Protein AF-A0A9E7G9I6-F1 (afdb_monomer_lite)

Structure (mmCIF, N/CA/C/O backbone):
data_AF-A0A9E7G9I6-F1
#
_entry.id   AF-A0A9E7G9I6-F1
#
loop_
_atom_site.group_PDB
_atom_site.id
_atom_site.type_symbol
_atom_site.label_atom_id
_atom_site.label_alt_id
_atom_site.label_comp_id
_atom_site.label_asym_id
_atom_site.label_entity_id
_atom_site.label_seq_id
_atom_site.pdbx_PDB_ins_code
_atom_site.Cartn_x
_atom_site.Cartn_y
_atom_site.Cartn_z
_atom_site.occupancy
_atom_site.B_iso_or_equiv
_atom_site.auth_seq_id
_atom_site.auth_comp_id
_atom_site.auth_asym_id
_atom_site.auth_atom_id
_atom_site.pdbx_PDB_model_num
ATOM 1 N N . MET A 1 1 ? 8.218 13.239 33.095 1.00 57.09 1 MET A N 1
ATOM 2 C CA . MET A 1 1 ? 8.098 11.981 32.324 1.00 57.09 1 MET A CA 1
ATOM 3 C C . MET A 1 1 ? 6.990 12.183 31.301 1.00 57.09 1 MET A C 1
ATOM 5 O O . MET A 1 1 ? 6.052 12.903 31.607 1.00 57.09 1 MET A O 1
ATOM 9 N N . SER A 1 2 ? 7.230 11.782 30.052 1.00 72.44 2 SER A N 1
ATOM 10 C CA . SER A 1 2 ? 6.748 12.496 28.858 1.00 72.44 2 SER A CA 1
ATOM 11 C C . SER A 1 2 ? 5.314 12.142 28.447 1.00 72.44 2 SER A C 1
ATOM 13 O O . SER A 1 2 ? 5.085 11.050 27.937 1.00 72.44 2 SER A O 1
ATOM 15 N N . LEU A 1 3 ? 4.408 13.125 28.544 1.00 90.81 3 LEU A N 1
ATOM 16 C CA . LEU A 1 3 ? 3.012 13.087 28.070 1.00 90.81 3 LEU A CA 1
ATOM 17 C C . LEU A 1 3 ? 2.861 12.577 26.622 1.00 90.81 3 LEU A C 1
ATOM 19 O O . LEU A 1 3 ? 1.809 12.074 26.246 1.00 90.81 3 LEU A O 1
ATOM 23 N N . LEU A 1 4 ? 3.902 12.708 25.794 1.00 94.31 4 LEU A N 1
ATOM 24 C CA . LEU A 1 4 ? 3.872 12.282 24.396 1.00 94.31 4 LEU A CA 1
ATOM 25 C C . LEU A 1 4 ? 3.941 10.756 24.239 1.00 94.31 4 LEU A C 1
ATOM 27 O O . LEU A 1 4 ? 3.264 10.199 23.379 1.00 94.31 4 LEU A O 1
ATOM 31 N N . ALA A 1 5 ? 4.750 10.078 25.056 1.00 94.31 5 ALA A N 1
ATOM 32 C CA . ALA A 1 5 ? 4.896 8.625 24.968 1.00 94.31 5 ALA A CA 1
ATOM 33 C C . ALA A 1 5 ? 3.604 7.913 25.387 1.00 94.31 5 ALA A C 1
ATOM 35 O O . ALA A 1 5 ? 3.249 6.892 24.802 1.00 94.31 5 ALA A O 1
ATOM 36 N N . ASP A 1 6 ? 2.883 8.484 26.349 1.00 94.75 6 ASP A N 1
ATOM 37 C CA . ASP A 1 6 ? 1.607 7.948 26.820 1.00 94.75 6 ASP A CA 1
ATOM 38 C C . ASP A 1 6 ? 0.541 7.993 25.713 1.00 94.75 6 ASP A C 1
ATOM 40 O O . ASP A 1 6 ? -0.211 7.038 25.537 1.00 94.75 6 ASP A O 1
ATOM 44 N N . LEU A 1 7 ? 0.521 9.064 24.909 1.00 94.44 7 LEU A N 1
ATOM 45 C CA . LEU A 1 7 ? -0.386 9.188 23.763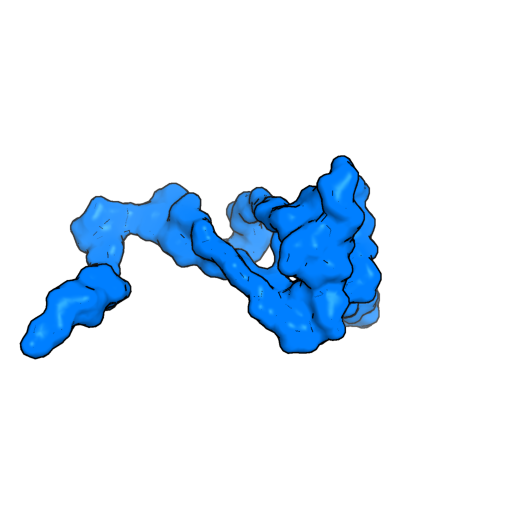 1.00 94.44 7 LEU A CA 1
ATOM 46 C C . LEU A 1 7 ? -0.039 8.211 22.635 1.00 94.44 7 LEU A C 1
ATOM 48 O O . LEU A 1 7 ? -0.935 7.609 22.049 1.00 94.44 7 LEU A O 1
ATOM 52 N N . ILE A 1 8 ? 1.251 8.043 22.331 1.00 95.88 8 ILE A N 1
ATOM 53 C CA . ILE A 1 8 ? 1.714 7.131 21.271 1.00 95.88 8 ILE A CA 1
ATOM 54 C C . ILE A 1 8 ? 1.391 5.672 21.618 1.00 95.88 8 ILE A C 1
ATOM 56 O O . ILE A 1 8 ? 1.021 4.900 20.739 1.00 95.88 8 ILE A O 1
ATOM 60 N N . ASN A 1 9 ? 1.509 5.298 22.893 1.00 95.38 9 ASN A N 1
ATOM 61 C CA . ASN A 1 9 ? 1.308 3.925 23.360 1.00 95.38 9 ASN A CA 1
ATOM 62 C C . ASN A 1 9 ? -0.131 3.634 23.812 1.00 95.38 9 ASN A C 1
ATOM 64 O O . ASN A 1 9 ? -0.372 2.643 24.506 1.00 95.38 9 ASN A O 1
ATOM 68 N N . LEU A 1 10 ? -1.092 4.487 23.450 1.00 95.62 10 LEU A N 1
ATOM 69 C CA . LEU A 1 10 ? -2.483 4.281 23.819 1.00 95.62 10 LEU A CA 1
ATOM 70 C C . LEU A 1 10 ? -2.998 2.962 23.226 1.00 95.62 10 LEU A C 1
ATOM 72 O O . LEU A 1 10 ? -2.999 2.765 22.009 1.00 95.62 10 LEU A O 1
ATOM 76 N N . ASN A 1 11 ? -3.484 2.065 24.084 1.00 96.94 11 ASN A N 1
ATOM 77 C CA . ASN A 1 11 ? -4.118 0.840 23.620 1.00 96.94 11 ASN A CA 1
ATOM 78 C C . ASN A 1 11 ? -5.513 1.148 23.053 1.00 96.94 11 ASN A C 1
ATOM 80 O O . ASN A 1 11 ? -6.477 1.295 23.799 1.00 96.94 11 ASN A O 1
ATOM 84 N N . LEU A 1 12 ? -5.632 1.213 21.728 1.00 96.81 12 LEU A N 1
ATOM 85 C CA . LEU A 1 12 ? -6.899 1.522 21.059 1.00 96.81 12 LEU A CA 1
ATOM 86 C C . LEU A 1 12 ? -7.963 0.425 21.225 1.00 96.81 12 LEU A C 1
ATOM 88 O O . LEU A 1 12 ? -9.151 0.732 21.119 1.00 96.81 12 LEU A O 1
ATOM 92 N N . SER A 1 13 ? -7.566 -0.812 21.556 1.00 96.31 13 SER A N 1
ATOM 93 C CA . SER A 1 13 ? -8.491 -1.949 21.683 1.00 96.31 13 SER A CA 1
ATOM 94 C C . SER A 1 13 ? -9.501 -1.790 22.821 1.00 96.31 13 SER A C 1
ATOM 96 O O . SER A 1 13 ? -10.470 -2.536 22.887 1.00 96.31 13 SER A O 1
ATOM 98 N N . VAL A 1 14 ? -9.267 -0.860 23.753 1.00 97.19 14 VAL A N 1
ATOM 99 C CA . VAL A 1 14 ? -10.207 -0.570 24.847 1.00 97.19 14 VAL A CA 1
ATOM 100 C C . VAL A 1 14 ? -11.278 0.453 24.458 1.00 97.19 14 VAL A C 1
ATOM 102 O O . VAL A 1 14 ? -12.243 0.633 25.195 1.00 97.19 14 VAL A O 1
ATOM 105 N N . CYS A 1 15 ? -11.113 1.126 23.316 1.00 96.12 15 CYS A N 1
ATOM 106 C CA . CYS A 1 15 ? -11.982 2.215 22.869 1.00 96.12 15 CYS A CA 1
ATOM 107 C C . CYS A 1 15 ? -12.716 1.891 21.564 1.00 96.12 15 CYS A C 1
ATOM 109 O O . CYS A 1 15 ? -13.778 2.456 21.304 1.00 96.12 15 CYS A O 1
ATOM 111 N N . THR A 1 16 ? -12.139 1.053 20.700 1.00 97.38 16 THR A N 1
ATOM 112 C CA . THR A 1 16 ? -12.700 0.775 19.379 1.00 97.38 16 THR A CA 1
ATOM 113 C C . THR A 1 16 ? -12.158 -0.516 18.766 1.00 97.38 16 THR A C 1
ATOM 115 O O . THR A 1 16 ? -11.060 -0.954 19.091 1.00 97.38 16 THR A O 1
ATOM 118 N N . GLU A 1 17 ? -12.914 -1.072 17.820 1.00 97.19 17 GLU A N 1
ATOM 119 C CA . GLU A 1 17 ? -12.505 -2.212 16.987 1.00 97.19 17 GLU A CA 1
ATOM 120 C C . GLU A 1 17 ? -11.684 -1.787 15.758 1.00 97.19 17 GLU A C 1
ATOM 122 O O . GLU A 1 17 ? -11.120 -2.631 15.060 1.00 97.19 17 GLU A O 1
ATOM 127 N N . HIS A 1 18 ? -11.616 -0.483 15.465 1.00 97.81 18 HIS A N 1
ATOM 128 C CA . HIS A 1 18 ? -10.849 0.024 14.331 1.00 97.81 18 HIS A CA 1
ATOM 129 C C . HIS A 1 18 ? -9.360 -0.296 14.473 1.00 97.81 18 HIS A C 1
ATOM 131 O O . HIS A 1 18 ? -8.788 -0.246 15.562 1.00 97.81 18 HIS A O 1
ATOM 137 N N . ILE A 1 19 ? -8.708 -0.524 13.335 1.00 97.94 19 ILE A N 1
ATOM 138 C CA . ILE A 1 19 ? -7.259 -0.721 13.265 1.00 97.94 19 ILE A CA 1
ATOM 139 C C . ILE A 1 19 ? -6.603 0.376 12.432 1.00 97.94 19 ILE A C 1
ATOM 141 O O . ILE A 1 19 ? -7.233 0.970 11.553 1.00 97.94 19 ILE A O 1
ATOM 145 N N . ILE A 1 20 ? -5.313 0.599 12.668 1.00 98.00 20 ILE A N 1
ATOM 146 C CA . ILE A 1 20 ? -4.460 1.414 11.805 1.00 98.00 20 ILE A CA 1
ATOM 147 C C . ILE A 1 20 ? -3.689 0.463 10.888 1.00 98.00 20 ILE A C 1
ATOM 149 O O . ILE A 1 20 ? -2.984 -0.427 11.356 1.00 98.00 20 ILE A O 1
ATOM 153 N N . SER A 1 21 ? -3.840 0.639 9.579 1.00 97.38 21 SER A N 1
ATOM 154 C CA . SER A 1 21 ? -3.151 -0.147 8.557 1.00 97.38 21 SER A CA 1
ATOM 155 C C . SER A 1 21 ? -2.113 0.724 7.860 1.00 97.38 21 SER A C 1
ATOM 157 O O . SER A 1 21 ? -2.471 1.665 7.150 1.00 97.38 21 SER A O 1
ATOM 159 N N . GLU A 1 22 ? -0.840 0.376 8.038 1.00 97.62 22 GLU A N 1
ATOM 160 C CA . GLU A 1 22 ? 0.291 1.005 7.351 1.00 97.62 22 GLU A CA 1
ATOM 161 C C . GLU A 1 22 ? 0.498 0.345 5.982 1.00 97.62 22 GLU A C 1
ATOM 163 O O . GLU A 1 22 ? 0.791 -0.848 5.890 1.00 97.62 22 GLU A O 1
ATOM 168 N N . TYR A 1 23 ? 0.331 1.112 4.908 1.00 97.06 23 TYR A N 1
ATOM 169 C CA . TYR A 1 23 ? 0.626 0.668 3.548 1.00 97.06 23 TYR A CA 1
ATOM 170 C C . TYR A 1 23 ? 2.061 1.060 3.238 1.00 97.06 23 TYR A C 1
ATOM 172 O O . TYR A 1 23 ? 2.393 2.238 3.325 1.00 97.06 23 TYR A O 1
ATOM 180 N N . ILE A 1 24 ? 2.896 0.089 2.871 1.00 96.38 24 ILE A N 1
ATOM 181 C CA . ILE A 1 24 ? 4.328 0.279 2.617 1.00 96.38 24 ILE A CA 1
ATOM 182 C C . ILE A 1 24 ? 4.626 -0.078 1.163 1.00 96.38 24 ILE A C 1
ATOM 184 O O . ILE A 1 24 ? 4.171 -1.114 0.675 1.00 96.38 24 ILE A O 1
ATOM 188 N N . TRP A 1 25 ? 5.411 0.754 0.481 1.00 95.12 25 TRP A N 1
ATOM 189 C CA . TRP A 1 25 ? 5.856 0.506 -0.888 1.00 95.12 25 TRP A CA 1
ATOM 190 C C . TRP A 1 25 ? 7.295 0.971 -1.123 1.00 95.12 25 TRP A C 1
ATOM 192 O O . TRP A 1 25 ? 7.877 1.716 -0.333 1.00 95.12 25 TRP A O 1
ATOM 202 N N . VAL A 1 26 ? 7.873 0.495 -2.227 1.00 94.62 26 VAL A N 1
ATOM 203 C CA . VAL A 1 26 ? 9.189 0.927 -2.714 1.00 94.62 26 VAL A CA 1
ATOM 204 C C . VAL A 1 26 ? 8.996 2.142 -3.617 1.00 94.62 26 VAL A C 1
ATOM 206 O O . VAL A 1 26 ? 8.184 2.093 -4.547 1.00 94.62 26 VAL A O 1
ATOM 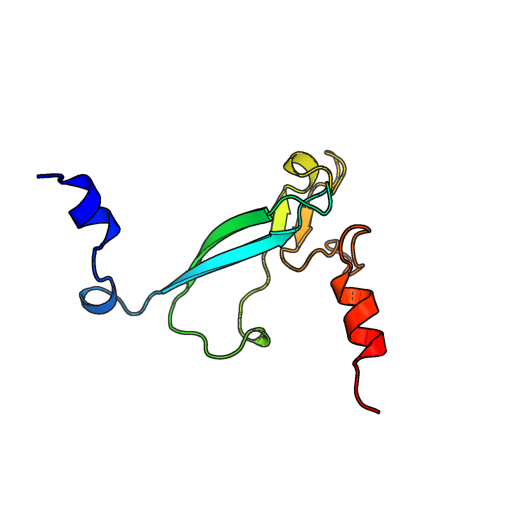209 N N . GLY A 1 27 ? 9.731 3.217 -3.342 1.00 93.25 27 GLY A N 1
ATOM 210 C CA . GLY A 1 27 ? 9.655 4.470 -4.086 1.00 93.25 27 GLY A CA 1
ATOM 211 C C . GLY A 1 27 ? 10.371 4.444 -5.441 1.00 93.25 27 GLY A C 1
ATOM 212 O O . GLY A 1 27 ? 10.822 3.401 -5.930 1.00 93.25 27 GLY A O 1
ATOM 213 N N . GLY A 1 28 ? 10.455 5.612 -6.086 1.00 92.62 28 GLY A N 1
ATOM 214 C CA . GLY A 1 28 ? 10.970 5.747 -7.451 1.00 92.62 28 GLY A CA 1
ATOM 215 C C . GLY A 1 28 ? 12.464 5.475 -7.604 1.00 92.62 28 GLY A C 1
ATOM 216 O O . GLY A 1 28 ? 12.889 5.087 -8.690 1.00 92.62 28 GLY A O 1
ATOM 217 N N . SER A 1 29 ? 13.264 5.588 -6.535 1.00 93.31 29 SER A N 1
ATOM 218 C CA . SER A 1 29 ? 14.688 5.219 -6.608 1.00 93.31 29 SER A CA 1
ATOM 219 C C . SER A 1 29 ? 14.901 3.702 -6.649 1.00 93.31 29 SER A C 1
ATOM 221 O O . SER A 1 29 ? 15.985 3.236 -6.992 1.00 93.31 29 SER A O 1
ATOM 223 N N . GLY A 1 30 ? 13.885 2.919 -6.266 1.00 91.94 30 GLY A N 1
ATOM 224 C CA . GLY A 1 30 ? 13.997 1.473 -6.074 1.00 91.94 30 GLY A CA 1
ATOM 225 C C . GLY A 1 30 ? 14.682 1.058 -4.766 1.00 91.94 30 GLY A C 1
ATOM 226 O O . GLY A 1 30 ? 14.705 -0.132 -4.464 1.00 91.94 30 GLY A O 1
ATOM 227 N N . MET A 1 31 ? 15.212 2.012 -3.994 1.00 93.31 31 MET A N 1
ATOM 228 C CA . MET A 1 31 ? 15.915 1.780 -2.724 1.00 93.31 31 MET A CA 1
ATOM 229 C C . MET A 1 31 ? 15.232 2.459 -1.532 1.00 93.31 31 MET A C 1
ATOM 231 O O . MET A 1 31 ? 15.468 2.078 -0.387 1.00 93.31 31 MET A O 1
ATOM 235 N N . ASP A 1 32 ? 14.398 3.466 -1.787 1.00 94.25 32 ASP A N 1
ATOM 236 C CA . ASP A 1 32 ? 13.662 4.191 -0.762 1.00 94.25 32 ASP A CA 1
ATOM 237 C C . ASP A 1 32 ? 12.356 3.481 -0.396 1.00 94.25 32 ASP A C 1
ATOM 239 O O . ASP A 1 32 ? 11.658 2.929 -1.249 1.00 94.25 32 ASP A O 1
ATOM 243 N N . ILE A 1 33 ? 12.020 3.522 0.893 1.00 95.62 33 ILE A N 1
ATOM 244 C CA . ILE A 1 33 ? 10.760 3.008 1.427 1.00 95.62 33 ILE A CA 1
ATOM 245 C C . ILE A 1 33 ? 9.845 4.185 1.737 1.00 95.62 33 ILE A C 1
ATOM 247 O O . ILE A 1 33 ? 10.260 5.184 2.327 1.00 95.62 33 ILE A O 1
ATOM 251 N N . LYS A 1 34 ? 8.588 4.052 1.328 1.00 95.81 34 LYS A N 1
ATOM 252 C CA . LYS A 1 34 ? 7.524 5.020 1.569 1.00 95.81 34 LYS A CA 1
ATOM 253 C C . LYS A 1 34 ? 6.370 4.312 2.255 1.00 95.81 34 LYS A C 1
ATOM 255 O O . LYS A 1 34 ? 6.150 3.118 2.035 1.00 95.81 34 LYS A O 1
ATOM 260 N N . SER A 1 35 ? 5.641 5.043 3.085 1.00 96.75 35 SER A N 1
ATOM 261 C CA . SER A 1 35 ? 4.475 4.490 3.747 1.00 96.75 35 SER A CA 1
ATOM 262 C C . SER A 1 35 ? 3.439 5.554 4.086 1.00 96.75 35 SER A C 1
ATOM 264 O O . SER A 1 35 ? 3.728 6.754 4.079 1.00 96.75 35 SER A O 1
ATOM 266 N N . LYS A 1 36 ? 2.206 5.103 4.324 1.00 96.25 36 LYS A N 1
ATOM 267 C CA . LYS A 1 36 ? 1.134 5.916 4.900 1.00 96.25 36 LYS A CA 1
ATOM 268 C C . LYS A 1 36 ? 0.098 5.044 5.605 1.00 96.25 36 LYS A C 1
ATOM 270 O O . LYS A 1 36 ? -0.206 3.935 5.155 1.00 96.25 36 LYS A O 1
ATOM 275 N N . ALA A 1 37 ? -0.506 5.597 6.650 1.00 97.69 37 ALA A N 1
ATOM 276 C CA . ALA A 1 37 ? -1.500 4.921 7.472 1.00 97.69 37 ALA A CA 1
ATOM 277 C C . ALA A 1 37 ? -2.939 5.278 7.070 1.00 97.69 37 ALA A C 1
ATOM 279 O O . ALA A 1 37 ? -3.238 6.442 6.797 1.00 97.69 37 ALA A O 1
ATOM 280 N N . ARG A 1 38 ? -3.860 4.309 7.130 1.00 97.25 38 ARG A N 1
ATOM 281 C CA . ARG A 1 38 ? -5.314 4.565 7.195 1.00 97.25 38 ARG A CA 1
ATOM 282 C C . ARG A 1 38 ? -5.973 3.801 8.325 1.00 97.25 38 ARG A C 1
ATOM 284 O O . ARG A 1 38 ? -5.550 2.700 8.665 1.00 97.25 38 ARG A O 1
ATOM 291 N N . THR A 1 39 ? -7.088 4.335 8.802 1.00 98.00 39 THR A N 1
ATOM 292 C CA . THR A 1 39 ? -8.003 3.615 9.686 1.00 98.00 39 THR A CA 1
ATOM 293 C C . THR A 1 39 ? -8.879 2.653 8.878 1.00 98.00 39 THR A C 1
ATOM 295 O O . THR A 1 39 ? -9.410 3.021 7.825 1.00 98.00 39 THR A O 1
ATOM 298 N N . LEU A 1 40 ? -9.037 1.423 9.367 1.00 97.94 40 LEU A N 1
ATOM 299 C CA . LEU A 1 40 ? -9.984 0.426 8.860 1.00 97.94 40 LEU A CA 1
ATOM 300 C C . LEU A 1 40 ? -10.993 0.071 9.955 1.00 97.94 40 LEU A C 1
ATOM 302 O O . LEU A 1 40 ? -10.672 0.154 11.137 1.00 97.94 40 LEU A O 1
ATOM 306 N N . ALA A 1 41 ? -12.199 -0.338 9.555 1.00 97.44 41 ALA A N 1
ATOM 307 C CA . ALA A 1 41 ? -13.321 -0.604 10.463 1.00 97.44 41 ALA A CA 1
ATOM 308 C C . ALA A 1 41 ? -13.089 -1.767 11.442 1.00 97.44 41 ALA A C 1
ATOM 310 O O . ALA A 1 41 ? -13.774 -1.854 12.455 1.00 97.44 41 ALA A O 1
ATOM 311 N N . GLY A 1 42 ? -12.147 -2.661 11.139 1.00 96.50 42 GLY A N 1
ATOM 312 C CA . GLY A 1 42 ? -11.863 -3.819 11.971 1.00 96.50 42 GLY A CA 1
ATOM 313 C C . GLY A 1 42 ? -10.626 -4.596 11.526 1.00 96.50 42 GLY A C 1
ATOM 314 O O . GLY A 1 42 ? -10.032 -4.269 10.490 1.00 96.50 42 GLY A O 1
ATOM 315 N N . PRO A 1 43 ? -10.248 -5.641 12.282 1.00 96.75 43 PRO A N 1
ATOM 316 C CA . PRO A 1 43 ? -9.140 -6.525 11.945 1.00 96.75 43 PRO A CA 1
ATOM 317 C C . PRO A 1 43 ? -9.311 -7.204 10.579 1.00 96.75 43 PRO A C 1
ATOM 319 O O . PRO A 1 43 ? -10.393 -7.676 10.229 1.00 96.75 43 PRO A O 1
ATOM 322 N N . VAL A 1 44 ? -8.217 -7.311 9.822 1.00 96.69 44 VAL A N 1
ATOM 323 C CA . VAL A 1 44 ? -8.177 -7.987 8.516 1.00 96.69 44 VAL A CA 1
ATOM 324 C C . VAL A 1 44 ? -7.152 -9.116 8.564 1.00 96.69 44 VAL A C 1
ATOM 326 O O . VAL A 1 44 ? -6.024 -8.915 9.001 1.00 96.69 44 VAL A O 1
ATOM 329 N N . THR A 1 45 ? -7.539 -10.313 8.118 1.00 95.06 45 THR A N 1
ATOM 330 C CA . THR A 1 45 ? -6.725 -11.537 8.254 1.00 95.06 45 THR A CA 1
ATOM 331 C C . THR A 1 45 ? -5.974 -11.951 6.992 1.00 95.06 45 THR A C 1
ATOM 333 O O . THR A 1 45 ? -5.135 -12.845 7.055 1.00 95.06 45 THR A O 1
ATOM 336 N N . ALA A 1 46 ? -6.268 -11.334 5.846 1.00 94.62 46 ALA A N 1
ATOM 337 C CA . ALA A 1 46 ? -5.661 -11.689 4.568 1.00 94.62 46 ALA A CA 1
ATOM 338 C C . ALA A 1 46 ? -5.418 -10.436 3.701 1.00 94.62 46 ALA A C 1
ATOM 340 O O . ALA A 1 46 ? -6.273 -9.546 3.688 1.00 94.62 46 ALA A O 1
ATOM 341 N N . PRO A 1 47 ? -4.285 -10.340 2.975 1.00 92.12 47 PRO A N 1
ATOM 342 C CA . PRO A 1 47 ? -3.946 -9.147 2.193 1.00 92.12 47 PRO A CA 1
ATOM 343 C C . PRO A 1 47 ? -4.927 -8.804 1.065 1.00 92.12 47 PRO A C 1
ATOM 345 O O . PRO A 1 47 ? -5.098 -7.637 0.739 1.00 92.12 47 PRO A O 1
ATOM 348 N N . ASP A 1 48 ? -5.579 -9.798 0.468 1.00 93.62 48 ASP A N 1
ATOM 349 C CA . ASP A 1 48 ? -6.560 -9.630 -0.613 1.00 93.62 48 ASP A CA 1
ATOM 350 C C . ASP A 1 48 ? -7.871 -8.971 -0.154 1.00 93.62 48 ASP A C 1
ATOM 352 O O . ASP A 1 48 ? -8.614 -8.431 -0.971 1.00 93.62 48 ASP A O 1
ATOM 356 N N . LYS A 1 49 ? -8.134 -8.975 1.157 1.00 95.12 49 LYS A N 1
ATOM 357 C CA . LYS A 1 49 ? -9.273 -8.290 1.782 1.00 95.12 49 LYS A CA 1
ATOM 358 C C . LYS A 1 49 ? -8.982 -6.829 2.122 1.00 95.12 49 LYS A C 1
ATOM 360 O O . LYS A 1 49 ? -9.894 -6.113 2.537 1.00 95.12 49 LYS A O 1
ATOM 365 N N . LEU A 1 50 ? -7.732 -6.381 1.993 1.00 95.88 50 LEU A N 1
ATOM 366 C CA . LEU A 1 50 ? -7.384 -4.983 2.216 1.00 95.88 50 LEU A CA 1
ATOM 367 C C . LEU A 1 50 ? -7.869 -4.126 1.037 1.00 95.88 50 LEU A C 1
ATOM 369 O O . LEU A 1 50 ? -7.694 -4.511 -0.122 1.00 95.88 50 LEU A O 1
ATOM 373 N N . PRO A 1 51 ? -8.467 -2.950 1.297 1.00 95.69 51 PRO A N 1
ATOM 374 C CA . PRO A 1 51 ? -8.870 -2.055 0.227 1.00 95.69 51 PRO A CA 1
ATOM 375 C C . PRO A 1 51 ? -7.639 -1.563 -0.534 1.00 95.69 51 PRO A C 1
ATOM 377 O O . PRO A 1 51 ? -6.654 -1.121 0.059 1.00 95.69 51 PRO A O 1
ATOM 380 N N . LYS A 1 52 ? -7.714 -1.570 -1.866 1.00 94.00 52 LYS A N 1
ATOM 381 C CA . LYS A 1 52 ? -6.692 -0.915 -2.682 1.00 94.00 52 LYS A CA 1
ATOM 382 C C . LYS A 1 52 ? -6.618 0.571 -2.333 1.00 94.00 52 LYS A C 1
ATOM 384 O O . LYS A 1 52 ? -7.624 1.201 -2.001 1.00 94.00 52 LYS A O 1
ATOM 389 N N . TRP A 1 53 ? -5.421 1.130 -2.433 1.00 95.31 53 TRP A N 1
ATOM 390 C CA . TRP A 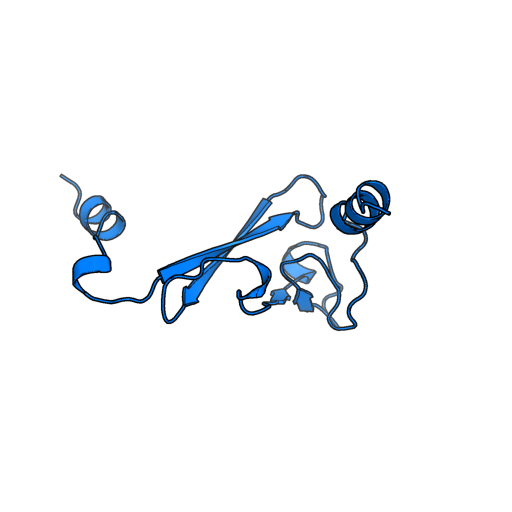1 53 ? -5.182 2.542 -2.180 1.00 95.31 53 TRP A CA 1
ATOM 391 C C . TRP A 1 53 ? -4.159 3.089 -3.171 1.00 95.31 53 TRP A C 1
ATOM 393 O O . TRP A 1 53 ? -3.349 2.336 -3.710 1.00 95.31 53 TRP A O 1
ATOM 403 N N . ASN A 1 54 ? -4.225 4.390 -3.416 1.00 94.50 54 ASN A N 1
ATOM 404 C CA . ASN A 1 54 ? -3.356 5.146 -4.305 1.00 94.50 54 ASN A CA 1
ATOM 405 C C . ASN A 1 54 ? -2.508 6.143 -3.509 1.00 94.50 54 ASN A C 1
ATOM 407 O O . ASN A 1 54 ? -2.832 6.445 -2.367 1.00 94.50 54 ASN A O 1
ATOM 411 N N . TYR A 1 55 ? -1.448 6.680 -4.092 1.00 93.62 55 TYR A N 1
ATOM 412 C CA . TYR A 1 55 ? -0.649 7.796 -3.588 1.00 93.62 55 TYR A CA 1
ATOM 413 C C . TYR A 1 55 ? -0.241 8.708 -4.750 1.00 93.62 55 TYR A C 1
ATOM 415 O O . TYR A 1 55 ? -0.409 8.348 -5.914 1.00 93.62 55 TYR A O 1
ATOM 423 N N . ASP A 1 56 ? 0.295 9.885 -4.421 1.00 94.12 56 ASP A N 1
ATOM 424 C CA . ASP A 1 56 ? 0.875 10.795 -5.407 1.00 94.12 56 ASP A CA 1
ATOM 425 C C . ASP A 1 56 ? 2.283 10.321 -5.811 1.00 94.12 56 ASP A C 1
ATOM 427 O O . ASP A 1 56 ? 3.269 10.467 -5.082 1.00 94.12 56 ASP A O 1
ATOM 431 N N . GLY A 1 57 ? 2.358 9.709 -6.986 1.00 91.75 57 GLY A N 1
ATOM 432 C CA . GLY A 1 57 ? 3.561 9.198 -7.622 1.00 91.75 57 GLY A CA 1
ATOM 433 C C . GLY A 1 57 ? 4.535 10.286 -8.062 1.00 91.75 57 GLY A C 1
ATOM 434 O O . GLY A 1 57 ? 5.733 10.015 -8.141 1.00 91.75 57 GLY A O 1
ATOM 435 N N . SER A 1 58 ? 4.082 11.522 -8.286 1.00 91.94 58 SER A N 1
ATOM 436 C CA . SER A 1 58 ? 4.985 12.608 -8.689 1.00 91.94 58 SER A CA 1
ATOM 437 C C . SER A 1 58 ? 5.970 12.969 -7.573 1.00 91.94 58 SER A C 1
ATOM 439 O O . SER A 1 58 ? 7.175 13.067 -7.807 1.00 91.94 58 SER A O 1
ATOM 441 N N . SER A 1 59 ? 5.496 12.978 -6.325 1.00 90.62 59 SER A N 1
ATOM 442 C CA . SER A 1 59 ? 6.299 13.172 -5.109 1.00 90.62 59 SER A CA 1
ATOM 443 C C . SER A 1 59 ? 7.292 12.037 -4.806 1.00 90.62 59 SER A C 1
ATOM 445 O O . SER A 1 59 ? 8.107 12.137 -3.887 1.00 90.62 59 SER A O 1
ATOM 447 N N . THR A 1 60 ? 7.232 10.936 -5.556 1.00 90.75 60 THR A N 1
ATOM 448 C CA . THR A 1 60 ? 8.117 9.772 -5.395 1.00 90.75 60 THR A CA 1
ATOM 449 C C . THR A 1 60 ? 8.930 9.467 -6.651 1.00 90.75 60 THR A C 1
ATOM 451 O O . THR A 1 60 ? 9.717 8.523 -6.636 1.00 90.75 60 THR A O 1
ATOM 454 N N . GLY A 1 61 ? 8.775 10.253 -7.725 1.00 89.94 61 GLY A N 1
ATOM 455 C CA . GLY A 1 61 ? 9.418 10.001 -9.018 1.00 89.94 61 GLY A CA 1
ATOM 456 C C . GLY A 1 61 ? 8.870 8.772 -9.754 1.00 89.94 61 GLY A C 1
ATOM 457 O O . GLY A 1 61 ? 9.593 8.156 -10.533 1.00 89.94 61 GLY A O 1
ATOM 458 N N . GLN A 1 62 ? 7.622 8.375 -9.480 1.00 92.88 62 GLN A N 1
ATOM 459 C CA . GLN A 1 62 ? 6.974 7.177 -10.036 1.00 92.88 62 GLN A CA 1
ATOM 460 C C . GLN A 1 62 ? 5.924 7.491 -11.110 1.00 92.88 62 GLN A C 1
ATOM 462 O O . GLN A 1 62 ? 5.524 6.583 -11.838 1.00 92.88 62 GLN A O 1
ATOM 467 N N . ALA A 1 63 ? 5.505 8.753 -11.227 1.00 91.94 63 ALA A N 1
ATOM 468 C CA . ALA A 1 63 ? 4.539 9.225 -12.214 1.00 91.94 63 ALA A CA 1
ATOM 469 C C . ALA A 1 63 ? 4.782 10.712 -12.562 1.00 91.94 63 ALA A C 1
ATOM 471 O O . ALA A 1 63 ? 5.365 11.431 -11.745 1.00 91.94 63 ALA A O 1
ATOM 472 N N . PRO A 1 64 ? 4.390 11.190 -13.758 1.00 89.12 64 PRO A N 1
ATOM 473 C CA . PRO A 1 64 ? 4.434 12.614 -14.096 1.00 89.12 64 PRO A CA 1
ATOM 474 C C . PRO A 1 64 ? 3.404 13.417 -13.282 1.00 89.12 64 PRO A C 1
ATOM 476 O O . PRO A 1 64 ? 2.465 12.858 -12.727 1.00 89.12 64 PRO A O 1
ATOM 479 N N . GLY A 1 65 ? 3.553 14.743 -13.222 1.00 85.81 65 GLY A N 1
ATOM 480 C CA . GLY A 1 65 ? 2.630 15.600 -12.460 1.00 85.81 65 GLY A CA 1
ATOM 481 C C . GLY A 1 65 ? 1.207 15.683 -13.032 1.00 85.81 65 GLY A C 1
ATOM 482 O O . GLY A 1 65 ? 0.275 15.958 -12.288 1.00 85.81 65 GLY A O 1
ATOM 483 N N . GLU A 1 66 ? 1.035 15.442 -14.334 1.00 87.19 66 GLU A N 1
ATOM 484 C CA . GLU A 1 66 ? -0.264 15.534 -15.026 1.00 87.19 66 GLU A CA 1
ATOM 485 C C . GLU A 1 66 ? -1.151 14.295 -14.816 1.00 87.19 66 GLU A C 1
ATOM 487 O O . GLU A 1 66 ? -2.374 14.398 -14.859 1.00 87.19 66 GLU A O 1
ATOM 492 N N . ASP A 1 67 ? -0.532 13.139 -14.558 1.00 87.31 67 ASP A N 1
ATOM 493 C CA . ASP A 1 67 ? -1.188 11.870 -14.226 1.00 87.31 67 ASP A CA 1
ATOM 494 C C . ASP A 1 67 ? -0.370 11.190 -13.129 1.00 87.31 67 ASP A C 1
ATOM 496 O O . ASP A 1 67 ? 0.497 10.354 -13.393 1.00 87.31 67 ASP A O 1
ATOM 500 N N . SER A 1 68 ? -0.562 11.664 -11.896 1.00 89.50 68 SER A N 1
ATOM 501 C CA . SER A 1 68 ? 0.340 11.356 -10.791 1.00 89.50 68 SER A CA 1
ATOM 502 C C . SER A 1 68 ? -0.109 10.181 -9.929 1.00 89.50 68 SER A C 1
ATOM 504 O O . SER A 1 68 ? 0.622 9.777 -9.029 1.00 89.50 68 SER A O 1
ATOM 506 N N . GLU A 1 69 ? -1.285 9.602 -10.167 1.00 88.00 69 GLU A N 1
ATOM 507 C CA . GLU A 1 69 ? -1.806 8.545 -9.305 1.00 88.00 69 GLU A CA 1
ATOM 508 C C . GLU A 1 69 ? -1.046 7.226 -9.487 1.00 88.00 69 GLU A C 1
ATOM 510 O O . GLU A 1 69 ? -0.901 6.701 -10.590 1.00 88.00 69 GLU A O 1
ATOM 515 N N . VAL A 1 70 ? -0.604 6.633 -8.377 1.00 84.44 70 VAL A N 1
ATOM 516 C CA . VAL A 1 70 ? 0.015 5.301 -8.364 1.00 84.44 70 VAL A CA 1
ATOM 517 C C . VAL A 1 70 ? -0.586 4.469 -7.243 1.00 84.44 70 VAL A C 1
ATOM 519 O O . VAL A 1 70 ? -0.801 4.953 -6.136 1.00 84.44 70 VAL A O 1
ATOM 522 N N . MET A 1 71 ? -0.865 3.198 -7.507 1.00 91.56 71 MET A N 1
ATOM 523 C CA . MET A 1 71 ? -1.394 2.268 -6.512 1.00 91.56 71 MET A CA 1
ATOM 524 C C . MET A 1 71 ? -0.297 1.832 -5.531 1.00 91.56 71 MET A C 1
ATOM 526 O O . MET A 1 71 ? 0.848 1.636 -5.933 1.00 91.56 71 MET A O 1
ATOM 530 N N . CYS A 1 72 ? -0.626 1.626 -4.250 1.00 84.56 72 CYS A N 1
ATOM 531 C CA . CYS A 1 72 ? 0.331 1.203 -3.212 1.00 84.56 72 CYS A CA 1
ATOM 532 C C . CYS A 1 72 ? 1.009 -0.153 -3.497 1.00 84.56 72 CYS A C 1
ATOM 534 O O . CYS A 1 72 ? 2.083 -0.420 -2.974 1.00 84.56 72 CYS A O 1
ATOM 536 N N . ASP A 1 73 ? 0.428 -1.001 -4.347 1.00 83.06 73 ASP A N 1
ATOM 537 C CA . ASP A 1 73 ? 1.055 -2.224 -4.867 1.00 83.06 73 ASP A CA 1
ATOM 538 C C . ASP A 1 73 ? 1.982 -1.970 -6.079 1.00 83.06 73 ASP A C 1
ATOM 540 O O . ASP A 1 73 ? 2.464 -2.916 -6.709 1.00 83.06 73 ASP A O 1
ATOM 544 N N . CYS A 1 74 ? 2.272 -0.698 -6.369 1.00 89.94 74 CYS A N 1
ATOM 545 C CA . CYS A 1 74 ? 3.115 -0.185 -7.447 1.00 89.94 74 CYS A CA 1
ATOM 546 C C . CYS A 1 74 ? 2.578 -0.529 -8.848 1.00 89.94 74 CYS A C 1
ATOM 548 O O . CYS A 1 74 ? 3.275 -1.121 -9.680 1.00 89.94 74 CYS A O 1
ATOM 550 N N . TYR A 1 75 ? 1.330 -0.141 -9.111 1.00 93.69 75 TYR A N 1
ATOM 551 C CA . TYR A 1 75 ? 0.690 -0.207 -10.430 1.00 93.69 75 TYR A CA 1
ATOM 552 C C . TYR A 1 75 ? 0.144 1.163 -10.834 1.00 93.69 75 TYR A C 1
ATOM 554 O O . TYR A 1 75 ? -0.190 1.985 -9.984 1.00 93.69 75 TYR A O 1
ATOM 562 N N . THR A 1 76 ? 0.014 1.394 -12.136 1.00 92.31 76 THR A N 1
ATOM 563 C CA . THR A 1 76 ? -0.768 2.508 -12.679 1.00 92.31 76 THR A CA 1
ATOM 564 C C . THR A 1 76 ? -2.261 2.297 -12.384 1.00 92.31 76 THR A C 1
ATOM 566 O O . THR A 1 76 ? -2.683 1.143 -12.240 1.00 92.31 76 THR A O 1
ATOM 569 N N . PRO A 1 77 ? -3.108 3.338 -12.449 1.00 87.75 77 PRO A N 1
ATOM 570 C CA . PRO A 1 77 ? -4.564 3.188 -12.345 1.00 87.75 77 PRO A CA 1
ATOM 571 C C . PRO A 1 77 ? -5.146 2.220 -13.390 1.00 87.75 77 PRO A C 1
ATOM 573 O O . PRO A 1 77 ? -6.069 1.462 -13.104 1.00 87.75 77 PRO A O 1
ATOM 576 N N . ALA A 1 78 ? -4.528 2.148 -14.575 1.00 91.50 78 ALA A N 1
ATOM 577 C CA . ALA A 1 78 ? -4.873 1.195 -15.634 1.00 91.50 78 ALA A CA 1
ATOM 578 C C . ALA A 1 78 ? -4.480 -0.277 -15.350 1.00 91.50 78 ALA A C 1
ATOM 580 O O . ALA A 1 78 ? -4.681 -1.137 -16.203 1.00 91.50 78 ALA A O 1
ATOM 581 N N . GLY A 1 79 ? -3.888 -0.587 -14.190 1.00 91.19 79 GLY A N 1
ATOM 582 C CA . GLY A 1 79 ? -3.514 -1.953 -13.803 1.00 91.19 79 GLY A CA 1
ATOM 583 C C . GLY A 1 79 ? -2.187 -2.466 -14.375 1.00 91.19 79 GLY A C 1
ATOM 584 O O . GLY A 1 79 ? -1.914 -3.664 -14.290 1.00 91.19 79 GLY A O 1
ATOM 585 N N . HIS A 1 80 ? -1.338 -1.593 -14.925 1.00 93.44 80 HIS A N 1
ATOM 586 C CA . HIS A 1 80 ? -0.009 -1.961 -15.415 1.00 93.44 80 HIS A CA 1
ATOM 587 C C . HIS A 1 80 ? 1.048 -1.790 -14.313 1.00 93.44 80 HIS A C 1
ATOM 589 O O . HIS A 1 80 ? 1.011 -0.795 -13.590 1.00 93.44 80 HIS A O 1
ATOM 595 N N . PRO A 1 81 ? 1.995 -2.730 -14.142 1.00 94.12 81 PRO A N 1
ATOM 596 C CA . PRO A 1 81 ? 3.060 -2.582 -13.154 1.00 94.12 81 PRO A CA 1
ATOM 597 C C . PRO A 1 81 ? 3.993 -1.435 -13.557 1.00 94.12 81 PRO A C 1
ATOM 599 O O . PRO A 1 81 ? 4.447 -1.375 -14.701 1.00 94.12 81 PRO A O 1
ATOM 602 N N . ILE A 1 82 ? 4.317 -0.547 -12.617 1.00 92.69 82 ILE A N 1
ATOM 603 C CA . ILE A 1 82 ? 5.285 0.530 -12.876 1.00 92.69 82 ILE A CA 1
ATOM 604 C C . ILE A 1 82 ? 6.721 -0.031 -12.955 1.00 92.69 82 ILE A C 1
ATOM 606 O O . ILE A 1 82 ? 6.991 -1.097 -12.392 1.00 92.69 82 ILE A O 1
ATOM 610 N N . PRO A 1 83 ? 7.689 0.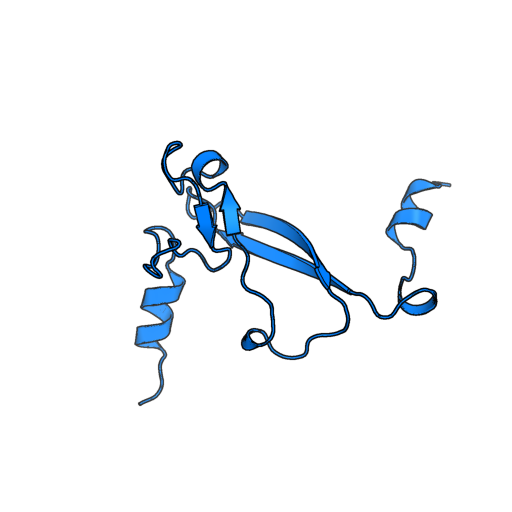675 -13.575 1.00 93.00 83 PRO A N 1
ATOM 611 C CA . PRO A 1 83 ? 9.048 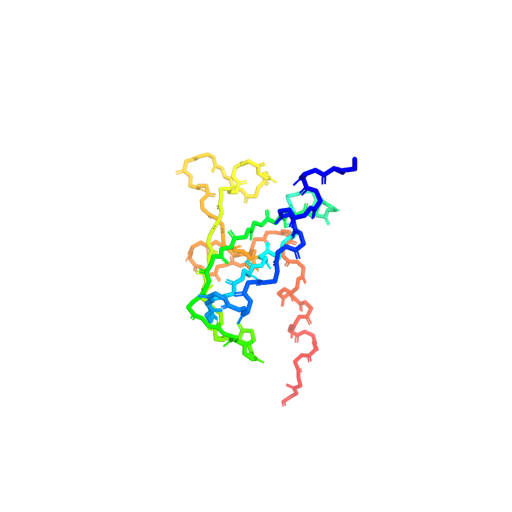0.153 -13.781 1.00 93.00 83 PRO A CA 1
ATOM 612 C C . PRO A 1 83 ? 9.801 -0.274 -12.506 1.00 93.00 83 PRO A C 1
ATOM 614 O O . PRO A 1 83 ? 10.640 -1.186 -12.545 1.00 93.00 83 PRO A O 1
ATOM 617 N N . THR A 1 84 ? 9.512 0.357 -11.363 1.00 92.06 84 THR A N 1
ATOM 618 C CA . THR A 1 84 ? 10.117 0.009 -10.066 1.00 92.06 84 THR A CA 1
ATOM 619 C C . THR A 1 84 ? 9.445 -1.186 -9.379 1.00 92.06 84 THR A C 1
ATOM 621 O O . THR A 1 84 ? 10.001 -1.731 -8.427 1.00 92.06 84 THR A O 1
ATOM 624 N N . ASN A 1 85 ? 8.316 -1.693 -9.891 1.00 94.31 85 ASN A N 1
ATOM 625 C CA . ASN A 1 85 ? 7.653 -2.886 -9.363 1.00 94.31 85 ASN A CA 1
ATOM 626 C C . ASN A 1 85 ? 8.376 -4.174 -9.792 1.00 94.31 85 ASN A C 1
ATOM 628 O O . ASN A 1 85 ? 8.019 -4.839 -10.766 1.00 94.31 85 ASN A O 1
ATOM 632 N N . LYS A 1 86 ? 9.398 -4.567 -9.028 1.00 93.75 86 LYS A N 1
ATOM 633 C CA . LYS A 1 86 ? 10.131 -5.822 -9.274 1.00 93.75 86 LYS A CA 1
ATOM 634 C C . LYS A 1 86 ? 9.358 -7.068 -8.827 1.00 93.75 86 LYS A C 1
ATOM 636 O O . LYS A 1 86 ? 9.627 -8.166 -9.320 1.00 93.75 86 LYS A O 1
ATOM 641 N N . ARG A 1 87 ? 8.357 -6.906 -7.951 1.00 94.06 87 ARG A N 1
ATOM 642 C CA . ARG A 1 87 ? 7.524 -8.006 -7.441 1.00 94.06 87 ARG A CA 1
ATOM 643 C C . ARG A 1 87 ? 6.702 -8.653 -8.552 1.00 94.06 87 ARG A C 1
ATOM 645 O O . ARG A 1 87 ? 6.590 -9.875 -8.570 1.00 94.06 87 ARG A O 1
ATOM 652 N N . TYR A 1 88 ? 6.174 -7.871 -9.496 1.00 93.81 88 TYR A N 1
ATOM 653 C CA . TYR A 1 88 ? 5.347 -8.392 -10.589 1.00 93.81 88 TYR A CA 1
ATOM 654 C C . TYR A 1 88 ? 6.037 -9.527 -11.368 1.00 93.81 88 TYR A C 1
ATOM 656 O O . TYR A 1 88 ? 5.487 -10.624 -11.476 1.00 93.81 88 TYR A O 1
ATOM 664 N N . ASN A 1 89 ? 7.272 -9.323 -11.835 1.00 93.50 89 ASN A N 1
ATOM 665 C CA . ASN A 1 89 ? 8.002 -10.362 -12.573 1.00 93.50 89 ASN A CA 1
ATOM 666 C C . ASN A 1 89 ? 8.426 -11.532 -11.676 1.00 93.50 89 ASN A C 1
ATOM 668 O O . ASN A 1 89 ? 8.284 -12.681 -12.088 1.00 93.50 89 ASN A O 1
ATOM 672 N N . ALA A 1 90 ? 8.863 -11.271 -10.439 1.00 93.31 90 ALA A N 1
ATOM 673 C CA . ALA A 1 90 ? 9.199 -12.333 -9.490 1.00 93.31 90 ALA A CA 1
ATOM 674 C C . ALA A 1 90 ? 8.004 -13.269 -9.239 1.00 93.31 90 ALA A C 1
ATOM 676 O O . ALA A 1 90 ? 8.148 -14.487 -9.290 1.00 93.31 90 ALA A O 1
ATOM 677 N N . THR A 1 91 ? 6.796 -12.722 -9.063 1.00 92.94 91 THR A N 1
ATOM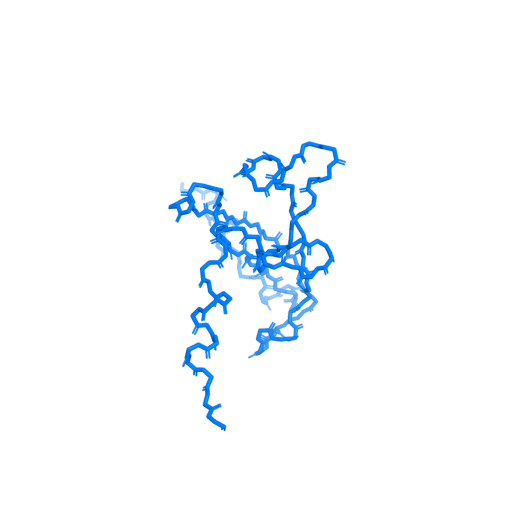 678 C CA . THR A 1 91 ? 5.598 -13.554 -8.866 1.00 92.94 91 THR A CA 1
ATOM 679 C C . THR A 1 91 ? 5.281 -14.450 -10.057 1.00 92.94 91 THR A C 1
ATOM 681 O O . THR A 1 91 ? 4.696 -15.503 -9.857 1.00 92.94 91 THR A O 1
ATOM 684 N N . LYS A 1 92 ? 5.671 -14.089 -11.286 1.00 92.50 92 LYS A N 1
ATOM 685 C CA . LYS A 1 92 ? 5.495 -14.970 -12.451 1.00 92.50 92 LYS A CA 1
ATOM 686 C C . LYS A 1 92 ? 6.440 -16.168 -12.418 1.00 92.50 92 LYS A C 1
ATOM 688 O O . LYS A 1 92 ? 6.039 -17.243 -12.834 1.00 92.50 92 LYS A O 1
ATOM 693 N N . ILE A 1 93 ? 7.659 -15.976 -11.916 1.00 94.81 93 ILE A N 1
ATOM 694 C CA . ILE A 1 93 ? 8.676 -17.031 -11.800 1.00 94.81 93 ILE A CA 1
ATOM 695 C C . ILE A 1 93 ? 8.281 -18.039 -10.718 1.00 94.81 93 ILE A C 1
ATOM 697 O O . ILE A 1 93 ? 8.416 -19.239 -10.912 1.00 94.81 93 ILE A O 1
ATOM 701 N N . PHE A 1 94 ? 7.776 -17.548 -9.584 1.00 94.50 94 PHE A N 1
ATOM 702 C CA . PHE A 1 94 ? 7.422 -18.383 -8.433 1.00 94.50 94 PHE A CA 1
ATOM 703 C C . PHE A 1 94 ? 5.977 -18.893 -8.446 1.00 94.50 94 PHE A C 1
ATOM 705 O O . PHE A 1 94 ? 5.544 -19.499 -7.466 1.00 94.50 94 PHE A O 1
ATOM 712 N N . LYS A 1 95 ? 5.205 -18.634 -9.508 1.00 90.31 95 LYS A N 1
ATOM 713 C CA . LYS A 1 95 ? 3.858 -19.195 -9.620 1.00 90.31 95 LYS A CA 1
ATOM 714 C C . LYS A 1 95 ? 3.972 -20.717 -9.775 1.00 90.31 95 LYS A C 1
ATOM 716 O O . LYS A 1 95 ? 4.657 -21.157 -10.699 1.00 90.31 95 LYS A O 1
ATOM 721 N N . PRO A 1 96 ? 3.342 -21.510 -8.890 1.00 77.00 96 PRO A N 1
ATOM 722 C CA . PRO A 1 96 ? 3.264 -22.949 -9.092 1.00 77.00 96 PRO A CA 1
ATOM 723 C C . PRO A 1 96 ? 2.489 -23.256 -10.389 1.00 77.00 96 PRO A C 1
ATOM 725 O O . PRO A 1 96 ? 1.684 -22.415 -10.810 1.00 77.00 96 PRO A O 1
ATOM 728 N N . PRO A 1 97 ? 2.767 -24.405 -11.033 1.00 72.62 97 PRO A N 1
ATOM 729 C CA . PRO A 1 97 ? 2.052 -24.848 -12.229 1.00 72.62 97 PRO A CA 1
ATOM 730 C C . PRO A 1 97 ? 0.550 -25.033 -11.987 1.00 72.62 97 PRO A C 1
ATOM 732 O O . PRO A 1 97 ? 0.162 -25.352 -10.838 1.00 72.62 97 PRO A O 1
#

Organism: NCBI:txid320322

pLDDT: mean 92.67, std 5.91, range [57.09, 98.0]

Sequence (97 aa):
MSLLADLINLNLSVCTEHIISEYIWVGGSGMDIKSKARTLAGPVTAPDKLPKWNYDGSSTGQAPGEDSEVMCDCYTPAGHPIPTNKRYNATKIFKPP

Secondary structure (DSSP, 8-state):
--HHHHHHT--GGGT-S-EEEEEEEE-TTSS-EEEEEEEESS---SGGGSPP-EEESGGGTSS-SSS-EEETTTB-TTSPBPTT-HHHHHHHHS---

Foldseek 3Di:
DDPVVCVVPDDCVVPAQKDKDKQWAQFPVLPDIDIDIDIDRHDDDDPVPDDKDWDQNCVRVQDDPVQGIAISCQAGPVGHHTPSNPVVVVCVVPPDD

InterPro domains:
  IPR036651 Glutamine synthetase, N-terminal domain superfamily [G3DSA:3.10.20.70] (1-75)
  IPR036651 Glutamine synthetase, N-terminal domain superfamily [SSF54368] (22-82)
  IPR050292 Glutamine Synthetase [PTHR20852] (6-95)

Radius of gyration: 17.01 Å; chains: 1; bounding box: 29×40×48 Å